Protein AF-A0A5B0C0U7-F1 (afdb_monomer_lite)

Structure (mmCIF, N/CA/C/O backbone):
data_AF-A0A5B0C0U7-F1
#
_entry.id   AF-A0A5B0C0U7-F1
#
loop_
_atom_site.group_PDB
_atom_site.id
_atom_site.type_symbol
_atom_site.label_atom_id
_atom_site.label_alt_id
_atom_site.label_comp_id
_atom_site.label_asym_id
_atom_site.label_entity_id
_atom_site.label_seq_id
_atom_site.pdbx_PDB_ins_code
_atom_site.Cartn_x
_atom_site.Cartn_y
_atom_site.Cartn_z
_atom_site.occupancy
_atom_site.B_iso_or_equiv
_atom_site.auth_seq_id
_atom_site.auth_comp_id
_atom_site.auth_asym_id
_atom_site.auth_atom_id
_atom_site.pdbx_PDB_model_num
ATOM 1 N N . MET A 1 1 ? -47.359 -19.080 -32.779 1.00 37.62 1 MET A N 1
ATOM 2 C CA . MET A 1 1 ? -46.348 -19.929 -33.452 1.00 37.62 1 MET A CA 1
ATOM 3 C C . MET A 1 1 ? -45.779 -19.065 -34.569 1.00 37.62 1 MET A C 1
ATOM 5 O O . MET A 1 1 ? -46.579 -18.572 -35.339 1.00 37.62 1 MET A O 1
ATOM 9 N N . THR A 1 2 ? -44.513 -18.679 -34.642 1.00 30.62 2 THR A N 1
ATOM 10 C CA . THR A 1 2 ? -43.278 -19.266 -34.115 1.00 30.62 2 THR A CA 1
ATOM 11 C C . THR A 1 2 ? -42.248 -18.147 -33.951 1.00 30.62 2 THR A C 1
ATOM 13 O O . THR A 1 2 ? -42.040 -17.331 -34.841 1.00 30.62 2 THR A O 1
ATOM 16 N N . SER A 1 3 ? -41.620 -18.132 -32.779 1.00 35.31 3 SER A N 1
ATOM 17 C CA . SER A 1 3 ? -40.368 -17.436 -32.496 1.00 35.31 3 SER A CA 1
ATOM 18 C C . SER A 1 3 ? -39.235 -18.119 -33.258 1.00 35.31 3 SER A C 1
ATOM 20 O O . SER A 1 3 ? -39.174 -19.351 -33.281 1.00 35.31 3 SER A O 1
ATOM 22 N N . THR A 1 4 ? -38.307 -17.358 -33.834 1.00 31.59 4 THR A N 1
ATOM 23 C CA . THR A 1 4 ? -36.964 -17.878 -34.118 1.00 31.59 4 THR A CA 1
ATOM 24 C C . THR A 1 4 ? -35.933 -16.775 -33.897 1.00 31.59 4 THR A C 1
ATOM 26 O O . THR A 1 4 ? -35.887 -15.781 -34.614 1.00 31.59 4 THR A O 1
ATOM 29 N N . ARG A 1 5 ? -35.131 -16.960 -32.842 1.00 39.84 5 ARG A N 1
ATOM 30 C CA . ARG A 1 5 ? -33.885 -16.236 -32.568 1.00 39.84 5 ARG A CA 1
ATOM 31 C C . ARG A 1 5 ? -32.833 -16.626 -33.604 1.00 39.84 5 ARG A C 1
ATOM 33 O O . ARG A 1 5 ? -32.655 -17.816 -33.837 1.00 39.84 5 ARG A O 1
ATOM 40 N N . VAL A 1 6 ? -32.033 -15.662 -34.048 1.00 34.88 6 VAL A N 1
ATOM 41 C CA . VAL A 1 6 ? -30.610 -15.867 -34.357 1.00 34.88 6 VAL A CA 1
ATOM 42 C C . VAL A 1 6 ? -29.872 -14.648 -33.814 1.00 34.88 6 VAL A C 1
ATOM 44 O O . VAL A 1 6 ? -30.213 -13.517 -34.147 1.00 34.88 6 VAL A O 1
ATOM 47 N N . GLY A 1 7 ? -28.927 -14.876 -32.904 1.00 34.19 7 GLY A N 1
ATOM 48 C CA . GLY A 1 7 ? -28.091 -13.839 -32.311 1.00 34.19 7 GLY A CA 1
ATOM 49 C C . GLY A 1 7 ? -26.634 -14.068 -32.662 1.00 34.19 7 GLY A C 1
ATOM 50 O O . GLY A 1 7 ? -26.205 -15.210 -32.622 1.00 34.19 7 GLY A O 1
ATOM 51 N N . ILE A 1 8 ? -25.913 -12.998 -32.996 1.00 30.56 8 ILE A N 1
ATOM 52 C CA . ILE A 1 8 ? -24.448 -12.850 -33.114 1.00 30.56 8 ILE A CA 1
ATOM 53 C C . ILE A 1 8 ? -24.229 -11.402 -33.594 1.00 30.56 8 ILE A C 1
ATOM 55 O O . ILE A 1 8 ? -24.945 -10.959 -34.477 1.00 30.56 8 ILE A O 1
ATOM 59 N N . GLY A 1 9 ? -23.334 -10.559 -33.093 1.00 28.08 9 GLY A N 1
ATOM 60 C CA . GLY A 1 9 ? -22.395 -10.622 -31.988 1.00 28.08 9 GLY A CA 1
ATOM 61 C C . GLY A 1 9 ? -22.011 -9.180 -31.629 1.00 28.08 9 GLY A C 1
ATOM 62 O O . GLY A 1 9 ? -22.042 -8.282 -32.470 1.00 28.08 9 GLY A O 1
ATOM 63 N N . LYS A 1 10 ? -21.685 -8.945 -30.358 1.00 35.75 10 LYS A N 1
ATOM 64 C CA . LYS A 1 10 ? -21.092 -7.686 -29.905 1.00 35.75 10 LYS A CA 1
ATOM 65 C C . LYS A 1 10 ? -19.669 -7.603 -30.458 1.00 35.75 10 LYS A C 1
ATOM 67 O O . LYS A 1 10 ? -18.779 -8.250 -29.921 1.00 35.75 10 LYS A O 1
ATOM 72 N N . VAL A 1 11 ? -19.457 -6.786 -31.482 1.00 32.38 11 VAL A N 1
ATOM 73 C CA . VAL A 1 11 ? -18.140 -6.217 -31.784 1.00 32.38 11 VAL A CA 1
ATOM 74 C C . VAL A 1 11 ? -18.266 -4.722 -31.517 1.00 32.38 11 VAL A C 1
ATOM 76 O O . VAL A 1 11 ? -18.589 -3.937 -32.400 1.00 32.38 11 VAL A O 1
ATOM 79 N N . ALA A 1 12 ? -18.131 -4.336 -30.246 1.00 31.69 12 ALA A N 1
ATOM 80 C CA . ALA A 1 12 ? -17.943 -2.936 -29.888 1.00 31.69 12 ALA A CA 1
ATOM 81 C C . ALA A 1 12 ? -16.496 -2.591 -30.241 1.00 31.69 12 ALA A C 1
ATOM 83 O O . ALA A 1 12 ? -15.567 -2.796 -29.463 1.00 31.69 12 ALA A O 1
ATOM 84 N N . GLU A 1 13 ? -16.325 -2.187 -31.490 1.00 33.06 13 GLU A N 1
ATOM 85 C CA . GLU A 1 13 ? -15.063 -1.815 -32.094 1.00 33.06 13 GLU A CA 1
ATOM 86 C C . GLU A 1 13 ? -14.508 -0.586 -31.370 1.00 33.06 13 GLU A C 1
ATOM 88 O O . GLU A 1 13 ? -15.143 0.470 -31.293 1.00 33.06 13 GLU A O 1
ATOM 93 N N . SER A 1 14 ? -13.328 -0.762 -30.785 1.00 40.62 14 SER A N 1
ATOM 94 C CA . SER A 1 14 ? -12.552 0.259 -30.098 1.00 40.62 14 SER A CA 1
ATOM 95 C C . SER A 1 14 ? -12.183 1.380 -31.069 1.00 40.62 14 SER A C 1
ATOM 97 O O . SER A 1 14 ? -11.163 1.345 -31.760 1.00 40.62 14 SER A O 1
ATOM 99 N N . HIS A 1 15 ? -13.017 2.414 -31.120 1.00 40.81 15 HIS A N 1
ATOM 100 C CA . HIS A 1 15 ? -12.682 3.639 -31.830 1.00 40.81 15 HIS A CA 1
ATOM 101 C C . HIS A 1 15 ? -11.609 4.373 -31.020 1.00 40.81 15 HIS A C 1
ATOM 103 O O . HIS A 1 15 ? -11.884 5.072 -30.047 1.00 40.81 15 HIS A O 1
ATOM 109 N N . ARG A 1 16 ? -10.348 4.139 -31.402 1.00 42.78 16 ARG A N 1
ATOM 110 C CA . ARG A 1 16 ? -9.173 4.892 -30.953 1.00 42.78 16 ARG A CA 1
ATOM 111 C C . ARG A 1 16 ? -9.425 6.384 -31.175 1.00 42.78 16 ARG A C 1
ATOM 113 O O . ARG A 1 16 ? -9.756 6.789 -32.284 1.00 42.78 16 ARG A O 1
ATOM 120 N N . CYS A 1 17 ? -9.231 7.187 -30.130 1.00 44.53 17 CYS A N 1
ATOM 121 C CA . CYS A 1 17 ? -9.238 8.648 -30.199 1.00 44.53 17 CYS A CA 1
ATOM 122 C C . CYS A 1 17 ? -8.069 9.073 -31.125 1.00 44.53 17 CYS A C 1
ATOM 124 O O . CYS A 1 17 ? -6.909 9.079 -30.715 1.00 44.53 17 CYS A O 1
ATOM 126 N N . THR A 1 18 ? -8.341 9.304 -32.415 1.00 46.31 18 THR A N 1
ATOM 127 C CA . THR A 1 18 ? -7.354 9.763 -33.409 1.00 46.31 18 THR A CA 1
ATOM 128 C C . THR A 1 18 ? -7.297 11.291 -33.460 1.00 46.31 18 THR A C 1
ATOM 130 O O . THR A 1 18 ? -8.255 11.979 -33.107 1.00 46.31 18 THR A O 1
ATOM 133 N N . SER A 1 19 ? -6.178 11.839 -33.946 1.00 46.78 19 SER A N 1
ATOM 134 C CA . SER A 1 19 ? -5.860 13.281 -34.011 1.00 46.78 19 SER A CA 1
ATOM 135 C C . SER A 1 19 ? -6.842 14.154 -34.812 1.00 46.78 19 SER A C 1
ATOM 137 O O . SER A 1 19 ? -6.722 15.376 -34.802 1.00 46.78 19 SER A O 1
ATOM 139 N N . SER A 1 20 ? -7.836 13.562 -35.475 1.00 45.72 20 SER A N 1
ATOM 140 C CA . SER A 1 20 ? -8.908 14.265 -36.186 1.00 45.72 20 SER A CA 1
ATOM 141 C C . SER A 1 20 ? -10.012 14.828 -35.273 1.00 45.72 20 SER A C 1
ATOM 143 O O . SER A 1 20 ? -10.869 15.565 -35.752 1.00 45.72 20 SER A O 1
ATOM 145 N N . CYS A 1 21 ? -9.998 14.542 -33.964 1.00 48.62 21 CYS A N 1
ATOM 146 C CA . CYS A 1 21 ? -11.051 14.950 -33.017 1.00 48.62 21 CYS A CA 1
ATOM 147 C C . CYS A 1 21 ? -10.946 16.396 -32.481 1.00 48.62 21 CYS A C 1
ATOM 149 O O . CYS A 1 21 ? -11.536 16.724 -31.454 1.00 48.62 21 CYS A O 1
ATOM 151 N N . LEU A 1 22 ? -10.194 17.282 -33.142 1.00 45.28 22 LEU A N 1
ATOM 152 C CA . LEU A 1 22 ? -9.928 18.642 -32.645 1.00 45.28 22 LEU A CA 1
ATOM 153 C C . LEU A 1 22 ? -11.054 19.660 -32.913 1.00 45.28 22 LEU A C 1
ATOM 155 O O . LEU A 1 22 ? -10.937 20.806 -32.492 1.00 45.28 22 LEU A O 1
ATOM 159 N N . TYR A 1 23 ? -12.147 19.266 -33.576 1.00 51.25 23 TYR A N 1
ATOM 160 C CA . TYR A 1 23 ? -13.195 20.198 -34.027 1.00 51.25 23 TYR A CA 1
ATOM 161 C C . TYR A 1 23 ? -14.636 19.786 -33.676 1.00 51.25 23 TYR A C 1
ATOM 163 O O . TYR A 1 23 ? -15.578 20.212 -34.341 1.00 51.25 23 TYR A O 1
ATOM 171 N N . TRP A 1 24 ? -14.847 18.993 -32.617 1.00 45.03 24 TRP A N 1
ATOM 172 C CA . TRP A 1 24 ? -16.202 18.701 -32.125 1.00 45.03 24 TRP A CA 1
ATOM 173 C C . TRP A 1 24 ? -16.302 18.833 -30.591 1.00 45.03 24 TRP A C 1
ATOM 175 O O . TRP A 1 24 ? -15.634 18.075 -29.882 1.00 45.03 24 TRP A O 1
ATOM 185 N N . PRO A 1 25 ? -17.143 19.738 -30.037 1.00 50.31 25 PRO A N 1
ATOM 186 C CA . PRO A 1 25 ? -17.232 19.983 -28.588 1.00 50.31 25 PRO A CA 1
ATOM 187 C C . PRO A 1 25 ? -17.590 18.736 -27.763 1.00 50.31 25 PRO A C 1
ATOM 189 O O . PRO A 1 25 ? -17.122 18.586 -26.638 1.00 50.31 25 PRO A O 1
ATOM 192 N N . LEU A 1 26 ? -18.358 17.806 -28.343 1.00 46.28 26 LEU A N 1
ATOM 193 C CA . LEU A 1 26 ? -18.767 16.552 -27.693 1.00 46.28 26 LEU A CA 1
ATOM 194 C C . LEU A 1 26 ? -17.675 15.457 -27.691 1.00 46.28 26 LEU A C 1
ATOM 196 O O . LEU A 1 26 ? -17.849 14.454 -27.008 1.00 46.28 26 LEU A O 1
ATOM 200 N N . CYS A 1 27 ? -16.547 15.630 -28.402 1.00 45.34 27 CYS A N 1
ATOM 201 C CA . CYS A 1 27 ? -15.410 14.691 -28.343 1.00 45.34 27 CYS A CA 1
ATOM 202 C C . CYS A 1 27 ? -14.497 14.949 -27.129 1.00 45.34 27 CYS A C 1
ATOM 204 O O . CYS A 1 27 ? -13.859 14.040 -26.601 1.00 45.34 27 CYS A O 1
ATOM 206 N N . ASN A 1 28 ? -14.454 16.192 -26.637 1.00 42.72 28 ASN A N 1
ATOM 207 C CA . ASN A 1 28 ? -13.576 16.566 -25.528 1.00 42.72 28 ASN A CA 1
ATOM 208 C C . ASN A 1 28 ? -14.063 16.003 -24.178 1.00 42.72 28 ASN A C 1
ATOM 210 O O . ASN A 1 28 ? -13.264 15.781 -23.274 1.00 42.72 28 ASN A O 1
ATOM 214 N N . GLN A 1 29 ? -15.368 15.741 -24.047 1.00 48.00 29 GLN A N 1
ATOM 215 C CA . GLN A 1 29 ? -15.963 15.178 -22.832 1.00 48.00 29 GLN A CA 1
ATOM 216 C C . GLN A 1 29 ? -15.763 13.657 -22.769 1.00 48.00 29 GLN A C 1
ATOM 218 O O . GLN A 1 29 ? -15.267 13.146 -21.770 1.00 48.00 29 GLN A O 1
ATOM 223 N N . THR A 1 30 ? -15.986 12.958 -23.884 1.00 41.50 30 THR A N 1
ATOM 224 C CA . THR A 1 30 ? -15.794 11.504 -23.990 1.00 41.50 30 THR A CA 1
ATOM 225 C C . THR A 1 30 ? -14.318 11.087 -24.038 1.00 41.50 30 THR A C 1
ATOM 227 O O . THR A 1 30 ? -13.961 10.092 -23.415 1.00 41.50 30 THR A O 1
ATOM 230 N N . CYS A 1 31 ? -13.408 11.849 -24.672 1.00 38.22 31 CYS A N 1
ATOM 231 C CA . CYS A 1 31 ? -11.966 11.548 -24.583 1.00 38.22 31 CYS A CA 1
ATOM 232 C C . CYS A 1 31 ? -11.336 11.978 -23.235 1.00 38.22 31 CYS A C 1
ATOM 234 O O . CYS A 1 31 ? -10.352 11.361 -22.823 1.00 38.22 31 CYS A O 1
ATOM 236 N N . ARG A 1 32 ? -11.900 12.952 -22.492 1.00 41.09 32 ARG A N 1
ATOM 237 C CA . ARG A 1 32 ? -11.514 13.198 -21.080 1.00 41.09 32 ARG A CA 1
ATOM 238 C C . ARG A 1 32 ? -11.884 12.024 -20.179 1.00 41.09 32 ARG A C 1
ATOM 240 O O . ARG A 1 32 ? -11.110 11.675 -19.292 1.00 41.09 32 ARG A O 1
ATOM 247 N N . GLU A 1 33 ? -13.038 11.414 -20.425 1.00 42.81 33 GLU A N 1
ATOM 248 C CA . GLU A 1 33 ? -13.514 10.232 -19.700 1.00 42.81 33 GLU A CA 1
ATOM 249 C C . GLU A 1 33 ? -12.696 8.967 -20.025 1.00 42.81 33 GLU A C 1
ATOM 251 O O . GLU A 1 33 ? -12.594 8.082 -19.182 1.00 42.81 33 GLU A O 1
ATOM 256 N N . LEU A 1 34 ? -12.038 8.901 -21.192 1.00 50.47 34 LEU A N 1
ATOM 257 C CA . LEU A 1 34 ? -11.231 7.746 -21.618 1.00 50.47 34 LEU A CA 1
ATOM 258 C C . LEU A 1 34 ? -9.764 7.753 -21.142 1.00 50.47 34 LEU A C 1
ATOM 260 O O . LEU A 1 34 ? -9.102 6.729 -21.278 1.00 50.47 34 LEU A O 1
ATOM 264 N N . ASN A 1 35 ? -9.243 8.852 -20.579 1.00 52.38 35 ASN A N 1
ATOM 265 C CA . ASN A 1 35 ? -7.822 8.962 -20.188 1.00 52.38 35 ASN A CA 1
ATOM 266 C C . ASN A 1 35 ? -7.564 9.412 -18.738 1.00 52.38 35 ASN A C 1
ATOM 268 O O . ASN A 1 35 ? -6.407 9.475 -18.321 1.00 52.38 35 ASN A O 1
ATOM 272 N N . ALA A 1 36 ? -8.594 9.703 -17.941 1.00 55.91 36 ALA A N 1
ATOM 273 C CA . ALA A 1 36 ? -8.415 9.889 -16.504 1.00 55.91 36 ALA A CA 1
ATOM 274 C C . ALA A 1 36 ? -8.569 8.534 -15.802 1.00 55.91 36 ALA A C 1
ATOM 276 O O . ALA A 1 36 ? -9.677 8.114 -15.477 1.00 55.91 36 ALA A O 1
ATOM 277 N N . MET A 1 37 ? -7.451 7.835 -15.593 1.00 74.88 37 MET A N 1
ATOM 278 C CA . MET A 1 37 ? -7.421 6.609 -14.794 1.00 74.88 37 MET A CA 1
ATOM 279 C C . MET A 1 37 ? -7.998 6.899 -13.406 1.00 74.88 37 MET A C 1
ATOM 281 O O . MET A 1 37 ? -7.445 7.697 -12.651 1.00 74.88 37 MET A O 1
ATOM 285 N N . GLN A 1 38 ? -9.139 6.292 -13.087 1.00 79.56 38 GLN A N 1
ATOM 286 C CA . GLN A 1 38 ? -9.767 6.446 -11.779 1.00 79.56 38 GLN A CA 1
ATOM 287 C C . GLN A 1 38 ? -9.091 5.525 -10.768 1.00 79.56 38 GLN A C 1
ATOM 289 O O . GLN A 1 38 ? -8.700 4.404 -11.098 1.00 79.56 38 GLN A O 1
ATOM 294 N N . ARG A 1 39 ? -8.966 6.001 -9.527 1.00 83.38 39 ARG A N 1
ATOM 295 C CA . ARG A 1 39 ? -8.394 5.208 -8.441 1.00 83.38 39 ARG A CA 1
ATOM 296 C C . ARG A 1 39 ? -9.366 4.107 -8.011 1.00 83.38 39 ARG A C 1
ATOM 298 O O . ARG A 1 39 ? -10.395 4.394 -7.404 1.00 83.38 39 ARG A O 1
ATOM 305 N N . ASP A 1 40 ? -8.978 2.868 -8.256 1.00 89.81 40 ASP A N 1
ATOM 306 C CA . ASP A 1 40 ? -9.608 1.636 -7.807 1.00 89.81 40 ASP A CA 1
ATOM 307 C C . ASP A 1 40 ? -8.927 1.119 -6.528 1.00 89.81 40 ASP A C 1
ATOM 309 O O . ASP A 1 40 ? -7.724 0.850 -6.470 1.00 89.81 40 ASP A O 1
ATOM 313 N N . MET A 1 41 ? -9.725 0.992 -5.473 1.00 85.94 41 MET A N 1
ATOM 314 C CA . MET A 1 41 ? -9.269 0.547 -4.162 1.00 85.94 41 MET A CA 1
ATOM 315 C C . MET A 1 41 ? -9.124 -0.968 -4.046 1.00 85.94 41 MET A C 1
ATOM 317 O O . MET A 1 41 ? -8.290 -1.428 -3.266 1.00 85.94 41 MET A O 1
ATOM 321 N N . ASP A 1 42 ? -9.914 -1.735 -4.796 1.00 91.25 42 ASP A N 1
ATOM 322 C CA . ASP A 1 42 ? -9.787 -3.189 -4.825 1.00 91.25 42 ASP A CA 1
ATOM 323 C C . ASP A 1 42 ? -8.464 -3.576 -5.500 1.00 91.25 42 ASP A C 1
ATOM 325 O O . ASP A 1 42 ? -7.749 -4.446 -4.999 1.00 91.25 42 ASP A O 1
ATOM 329 N N . LEU A 1 43 ? -8.059 -2.828 -6.533 1.00 93.62 43 LEU A N 1
ATOM 330 C CA . LEU A 1 43 ? -6.738 -2.975 -7.138 1.00 93.62 43 LEU A CA 1
ATOM 331 C C . LEU A 1 43 ? -5.608 -2.595 -6.170 1.00 93.62 43 LEU A C 1
ATOM 333 O O . LEU A 1 43 ? -4.631 -3.329 -6.056 1.00 93.62 43 LEU A O 1
ATOM 337 N N . ILE A 1 44 ? -5.728 -1.486 -5.433 1.00 92.50 44 ILE A N 1
ATOM 338 C CA . ILE A 1 44 ? -4.705 -1.091 -4.446 1.00 92.50 44 ILE A CA 1
ATOM 339 C C . ILE A 1 44 ? -4.523 -2.165 -3.370 1.00 92.50 44 ILE A C 1
ATOM 341 O O . ILE A 1 44 ? -3.388 -2.522 -3.046 1.00 92.50 44 ILE A O 1
ATOM 345 N N . ARG A 1 45 ? -5.630 -2.711 -2.851 1.00 94.00 45 ARG A N 1
ATOM 346 C CA . ARG A 1 45 ? -5.608 -3.836 -1.910 1.00 94.00 45 ARG A CA 1
ATOM 347 C C . ARG A 1 45 ? -4.896 -5.042 -2.519 1.00 94.00 45 ARG A C 1
ATOM 349 O O . ARG A 1 45 ? -3.994 -5.589 -1.890 1.00 94.00 45 ARG A O 1
ATOM 356 N N . ALA A 1 46 ? -5.275 -5.434 -3.735 1.00 95.06 46 ALA A N 1
ATOM 357 C CA . ALA A 1 46 ? -4.689 -6.584 -4.413 1.00 95.06 46 ALA A CA 1
ATOM 358 C C . ALA A 1 46 ? -3.177 -6.417 -4.634 1.00 95.06 46 ALA A C 1
ATOM 360 O O . ALA A 1 46 ? -2.418 -7.345 -4.364 1.00 95.06 46 ALA A O 1
ATOM 361 N N . ILE A 1 47 ? -2.727 -5.229 -5.056 1.00 94.75 47 ILE A N 1
ATOM 362 C CA . ILE A 1 47 ? -1.303 -4.928 -5.255 1.00 94.75 47 ILE A CA 1
ATOM 363 C C . ILE A 1 47 ? -0.539 -5.047 -3.935 1.00 94.75 47 ILE A C 1
ATOM 365 O O . ILE A 1 47 ? 0.472 -5.741 -3.895 1.00 94.75 47 ILE A O 1
ATOM 369 N N . ILE A 1 48 ? -1.011 -4.412 -2.856 1.00 94.75 48 ILE A N 1
ATOM 370 C CA . ILE A 1 48 ? -0.325 -4.441 -1.555 1.00 94.75 48 I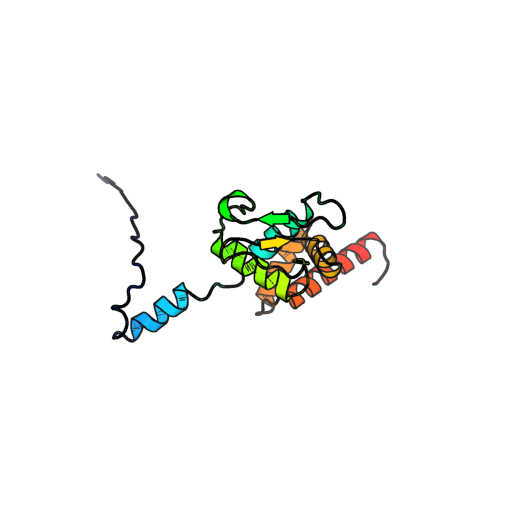LE A CA 1
ATOM 371 C C . ILE A 1 48 ? -0.194 -5.869 -1.023 1.00 94.75 48 ILE A C 1
ATOM 373 O O . ILE A 1 48 ? 0.907 -6.282 -0.667 1.00 94.75 48 ILE A O 1
ATOM 377 N N . LEU A 1 49 ? -1.289 -6.635 -1.011 1.00 94.88 49 LEU A N 1
ATOM 378 C CA . LEU A 1 49 ? -1.273 -8.012 -0.510 1.00 94.88 49 LEU A CA 1
ATOM 379 C C . LEU A 1 49 ? -0.385 -8.916 -1.375 1.00 94.88 49 LEU A C 1
ATOM 381 O O . LEU A 1 49 ? 0.315 -9.786 -0.857 1.00 94.88 49 LEU A O 1
ATOM 385 N N . LYS A 1 50 ? -0.357 -8.685 -2.692 1.00 94.88 50 LYS A N 1
ATOM 386 C CA . LYS A 1 50 ? 0.528 -9.419 -3.597 1.00 94.88 50 LYS A CA 1
ATOM 387 C C . LYS A 1 50 ? 2.001 -9.070 -3.371 1.00 94.88 50 LYS A C 1
ATOM 389 O O . LYS A 1 50 ? 2.820 -9.982 -3.313 1.00 94.88 50 LYS A O 1
ATOM 394 N N . LEU A 1 51 ? 2.343 -7.792 -3.209 1.00 93.50 51 LEU A N 1
ATOM 395 C CA . LEU A 1 51 ? 3.713 -7.367 -2.894 1.00 93.50 51 LEU A CA 1
ATOM 396 C C . LEU A 1 51 ? 4.179 -7.908 -1.539 1.00 93.50 51 LEU A C 1
ATOM 398 O O . LEU A 1 51 ? 5.343 -8.262 -1.396 1.00 93.50 51 LEU A O 1
ATOM 402 N N . GLU A 1 52 ? 3.283 -7.995 -0.557 1.00 93.56 52 GLU A N 1
ATOM 403 C CA . GLU A 1 52 ? 3.591 -8.573 0.753 1.00 93.56 52 GLU A CA 1
ATOM 404 C C . GLU A 1 52 ? 3.870 -10.079 0.677 1.00 93.56 52 GLU A C 1
ATOM 406 O O . GLU A 1 52 ? 4.730 -10.580 1.395 1.00 93.56 52 GLU A O 1
ATOM 411 N N . SER A 1 53 ? 3.197 -10.801 -0.226 1.00 92.19 53 SER A N 1
ATOM 412 C CA . SER A 1 53 ? 3.424 -12.239 -0.422 1.00 92.19 53 SER A CA 1
ATOM 413 C C . SER A 1 53 ? 4.795 -12.584 -1.021 1.00 92.19 53 SER A C 1
ATOM 415 O O . SER A 1 53 ? 5.170 -13.755 -1.080 1.00 92.19 53 SER A O 1
ATOM 417 N N . TRP A 1 54 ? 5.547 -11.589 -1.497 1.00 89.50 54 TRP A N 1
ATOM 418 C CA . TRP A 1 54 ? 6.867 -11.800 -2.071 1.00 89.50 54 TRP A CA 1
ATOM 419 C C . TRP A 1 54 ? 7.938 -11.972 -0.997 1.00 89.50 54 TRP A C 1
ATOM 421 O O . TRP A 1 54 ? 8.277 -11.047 -0.261 1.00 89.50 54 TRP A O 1
ATOM 431 N N . GLU A 1 55 ? 8.558 -13.148 -0.983 1.00 83.31 55 GLU A N 1
ATOM 432 C CA . GLU A 1 55 ? 9.686 -13.455 -0.107 1.00 83.31 55 GLU A CA 1
ATOM 433 C C . GLU A 1 55 ? 10.988 -12.849 -0.655 1.00 83.31 55 GLU A C 1
ATOM 435 O O . GLU A 1 55 ? 11.806 -13.508 -1.303 1.00 83.31 55 GLU A O 1
ATOM 440 N N . LEU A 1 56 ? 11.186 -11.553 -0.409 1.00 85.19 56 LEU A N 1
ATOM 441 C CA . LEU A 1 56 ? 12.435 -10.863 -0.727 1.00 85.19 56 LEU A CA 1
ATOM 442 C C . LEU A 1 56 ? 13.400 -10.911 0.459 1.00 85.19 56 LEU A C 1
ATOM 444 O O . LEU A 1 56 ? 13.037 -10.645 1.605 1.00 85.19 56 LEU A O 1
ATOM 448 N N . LYS A 1 57 ? 14.675 -11.201 0.181 1.00 87.38 57 LYS A N 1
ATOM 449 C CA . LYS A 1 57 ? 15.735 -11.065 1.189 1.00 87.38 57 LYS A CA 1
ATOM 450 C C . LYS A 1 57 ? 15.863 -9.593 1.607 1.00 87.38 57 LYS A C 1
ATOM 452 O O . LYS A 1 57 ? 15.769 -8.723 0.738 1.00 87.38 57 LYS A O 1
ATOM 457 N N . PRO A 1 58 ? 16.153 -9.291 2.884 1.00 81.81 58 PRO A N 1
ATOM 458 C CA . PRO A 1 58 ? 16.386 -7.918 3.322 1.00 81.81 58 PRO A CA 1
ATOM 459 C C . PRO A 1 58 ? 17.425 -7.205 2.445 1.00 81.81 58 PRO A C 1
ATOM 461 O O . PRO A 1 58 ? 18.524 -7.714 2.229 1.00 81.81 58 PRO A O 1
ATOM 464 N N . GLY A 1 59 ? 17.059 -6.035 1.918 1.00 81.25 59 GLY A N 1
ATOM 465 C CA . GLY A 1 59 ? 17.912 -5.234 1.034 1.00 81.25 59 GLY A CA 1
ATOM 466 C C . GLY A 1 59 ? 17.924 -5.660 -0.440 1.00 81.25 59 GLY A C 1
ATOM 467 O O . GLY A 1 59 ? 18.547 -4.969 -1.247 1.00 81.25 59 GLY A O 1
ATOM 468 N N . ALA A 1 60 ? 17.235 -6.741 -0.820 1.00 88.88 60 ALA A N 1
ATOM 469 C CA . ALA A 1 60 ? 17.034 -7.082 -2.224 1.00 88.88 60 ALA A CA 1
ATOM 470 C C . ALA A 1 60 ? 16.153 -6.030 -2.917 1.00 88.88 60 ALA A C 1
ATOM 472 O O . ALA A 1 60 ? 15.229 -5.479 -2.322 1.00 88.88 60 ALA A O 1
ATOM 473 N N . ILE A 1 61 ? 16.443 -5.762 -4.189 1.00 88.88 61 ILE A N 1
ATOM 474 C CA . ILE A 1 61 ? 15.630 -4.890 -5.038 1.00 88.88 61 ILE A CA 1
ATOM 475 C C . ILE A 1 61 ? 15.091 -5.753 -6.168 1.00 88.88 61 ILE A C 1
ATOM 477 O O . ILE A 1 61 ? 15.859 -6.250 -6.993 1.00 88.88 61 ILE A O 1
ATOM 481 N N . MET A 1 62 ? 13.773 -5.922 -6.200 1.00 87.69 62 MET A N 1
ATOM 482 C CA . MET A 1 62 ? 13.078 -6.514 -7.330 1.00 87.69 62 MET A CA 1
ATOM 483 C C . MET A 1 62 ? 12.908 -5.455 -8.416 1.00 87.69 62 MET A C 1
ATOM 485 O O . MET A 1 62 ? 12.520 -4.320 -8.130 1.00 87.69 62 MET A O 1
ATOM 489 N N . VAL A 1 63 ? 13.193 -5.828 -9.660 1.00 88.06 63 VAL A N 1
ATOM 490 C CA . VAL A 1 63 ? 12.978 -4.985 -10.837 1.00 88.06 63 VAL A CA 1
ATOM 491 C C . VAL A 1 63 ? 12.128 -5.778 -11.813 1.00 88.06 63 VAL A C 1
ATOM 493 O O . VAL A 1 63 ? 12.602 -6.765 -12.368 1.00 88.06 63 VAL A O 1
ATOM 496 N N . SER A 1 64 ? 10.897 -5.331 -12.031 1.00 86.69 64 SER A N 1
ATOM 497 C CA . SER A 1 64 ? 10.080 -5.804 -13.144 1.00 86.69 64 SER A CA 1
ATOM 498 C C . SER A 1 64 ? 10.235 -4.833 -14.305 1.00 86.69 64 SER A C 1
ATOM 500 O O . SER A 1 64 ? 10.082 -3.621 -14.131 1.00 86.69 64 SER A O 1
ATOM 502 N N . ASN A 1 65 ? 10.556 -5.360 -15.486 1.00 83.94 65 ASN A N 1
ATOM 503 C CA . ASN A 1 65 ? 10.553 -4.585 -16.732 1.00 83.94 65 ASN A CA 1
ATOM 504 C C . ASN A 1 65 ? 9.280 -4.831 -17.551 1.00 83.94 65 ASN A C 1
ATOM 506 O O . ASN A 1 65 ? 9.035 -4.105 -18.515 1.00 83.94 65 ASN A O 1
ATOM 510 N N . ASP A 1 66 ? 8.490 -5.833 -17.162 1.00 85.25 66 ASP A N 1
ATOM 511 C CA . ASP A 1 66 ? 7.264 -6.224 -17.832 1.00 85.25 66 ASP A CA 1
ATOM 512 C C . ASP A 1 66 ? 6.194 -6.641 -16.815 1.00 85.25 66 ASP A C 1
ATOM 514 O O . ASP A 1 66 ? 6.062 -7.807 -16.437 1.00 85.25 66 ASP A O 1
ATOM 518 N N . ILE A 1 67 ? 5.404 -5.660 -16.373 1.00 85.31 67 ILE A N 1
ATOM 519 C CA . ILE A 1 67 ? 4.302 -5.877 -15.426 1.00 85.31 67 ILE A CA 1
ATOM 520 C C . ILE A 1 67 ? 3.306 -6.924 -15.941 1.00 85.31 67 ILE A C 1
ATOM 522 O O . ILE A 1 67 ? 2.737 -7.660 -15.133 1.00 85.31 67 ILE A O 1
ATOM 526 N N . GLU A 1 68 ? 3.096 -7.012 -17.260 1.00 84.00 68 GLU A N 1
ATOM 527 C CA . GLU A 1 68 ? 2.137 -7.955 -17.844 1.00 84.00 68 GLU A CA 1
ATOM 528 C C . GLU A 1 68 ? 2.524 -9.404 -17.586 1.00 84.00 68 GLU A C 1
ATOM 530 O O . GLU A 1 68 ? 1.633 -10.239 -17.528 1.00 84.00 68 GLU A O 1
ATOM 535 N N . ASN A 1 69 ? 3.807 -9.710 -17.403 1.00 84.94 69 ASN A N 1
ATOM 536 C CA . ASN A 1 69 ? 4.283 -11.071 -17.168 1.00 84.94 69 ASN A CA 1
ATOM 537 C C . ASN A 1 69 ? 4.743 -11.285 -15.721 1.00 84.94 69 ASN A C 1
ATOM 539 O O . ASN A 1 69 ? 4.440 -12.316 -15.124 1.00 84.94 69 ASN A O 1
ATOM 543 N N . ASP A 1 70 ? 5.406 -10.297 -15.120 1.00 85.69 70 ASP A N 1
ATOM 544 C CA . ASP A 1 70 ? 6.001 -10.435 -13.787 1.00 85.69 70 ASP A CA 1
ATOM 545 C C . ASP A 1 70 ? 4.989 -10.171 -12.654 1.00 85.69 70 ASP A C 1
ATOM 547 O O . ASP A 1 70 ? 5.146 -10.662 -11.532 1.00 85.69 70 ASP A O 1
ATOM 551 N N . PHE A 1 71 ? 3.950 -9.361 -12.910 1.00 88.62 71 PHE A N 1
ATOM 552 C CA . PHE A 1 71 ? 3.044 -8.870 -11.869 1.00 88.62 71 PHE A CA 1
ATOM 553 C C . PHE A 1 71 ? 1.580 -8.759 -12.324 1.00 88.62 71 PHE A C 1
ATOM 555 O O . PHE A 1 71 ? 0.945 -7.715 -12.217 1.00 88.62 71 PHE A O 1
ATOM 562 N N . GLN A 1 72 ? 0.996 -9.883 -12.739 1.00 88.31 72 GLN A N 1
ATOM 563 C CA . GLN A 1 72 ? -0.416 -9.950 -13.141 1.00 88.31 72 GLN A CA 1
ATOM 564 C C . GLN A 1 72 ? -1.399 -9.851 -11.965 1.00 88.31 72 GLN A C 1
ATOM 566 O O . GLN A 1 72 ? -1.250 -10.549 -10.961 1.00 88.31 72 GLN A O 1
ATOM 571 N N . VAL A 1 73 ? -2.431 -9.021 -12.095 1.00 89.12 73 VAL A N 1
ATOM 572 C CA . VAL A 1 73 ? -3.582 -9.001 -11.181 1.00 89.12 73 VAL A CA 1
ATOM 573 C C . VAL A 1 73 ? -4.832 -9.254 -12.015 1.00 89.12 73 VAL A C 1
ATOM 575 O O . VAL A 1 73 ? -5.075 -8.540 -12.988 1.00 89.12 73 VAL A O 1
ATOM 578 N N . ASP A 1 74 ? -5.606 -10.276 -11.651 1.00 88.75 74 ASP A N 1
ATOM 579 C CA . ASP A 1 74 ? -6.767 -10.708 -12.428 1.00 88.75 74 ASP A CA 1
ATOM 580 C C . ASP A 1 74 ? -7.770 -9.568 -12.632 1.00 88.75 74 ASP A C 1
ATOM 582 O O . ASP A 1 74 ? -8.154 -8.875 -11.692 1.00 88.75 74 ASP A O 1
ATOM 586 N N . GLY A 1 75 ? -8.204 -9.380 -13.880 1.00 87.62 75 GLY A N 1
ATOM 587 C CA . GLY A 1 75 ? -9.166 -8.338 -14.248 1.00 87.62 75 GLY A CA 1
ATOM 588 C C . GLY A 1 75 ? -8.567 -6.946 -14.473 1.00 87.62 75 GLY A C 1
ATOM 589 O O . GLY A 1 75 ? -9.317 -6.034 -14.820 1.00 87.62 75 GLY A O 1
ATOM 590 N N . TYR A 1 76 ? -7.246 -6.777 -14.345 1.00 89.50 76 TYR A N 1
ATOM 591 C CA . TYR A 1 76 ? -6.578 -5.485 -14.507 1.00 89.50 76 TYR A CA 1
ATOM 592 C C . TYR A 1 76 ? -5.474 -5.505 -15.566 1.00 89.50 76 TYR A C 1
ATOM 594 O O . TYR A 1 76 ? -4.718 -6.461 -15.715 1.00 89.50 76 TYR A O 1
ATOM 602 N N . THR A 1 77 ? -5.362 -4.402 -16.304 1.00 89.25 77 THR A N 1
ATOM 603 C CA . THR A 1 77 ? -4.297 -4.178 -17.293 1.00 89.25 77 THR A CA 1
ATOM 604 C C . THR A 1 77 ? -3.000 -3.719 -16.621 1.00 89.25 77 THR A C 1
ATOM 606 O O . THR A 1 77 ? -3.030 -3.088 -15.561 1.00 89.25 77 THR A O 1
ATOM 609 N N . ALA A 1 78 ? -1.847 -3.928 -17.265 1.00 87.38 78 ALA A N 1
ATOM 610 C CA . ALA A 1 78 ? -0.569 -3.424 -16.748 1.00 87.38 78 ALA A CA 1
ATOM 611 C C . ALA A 1 78 ? -0.544 -1.899 -16.564 1.00 87.38 78 ALA A C 1
ATOM 613 O O . ALA A 1 78 ? 0.067 -1.404 -15.620 1.00 87.38 78 ALA A O 1
ATOM 614 N N . HIS A 1 79 ? -1.260 -1.147 -17.405 1.00 86.06 79 HIS A N 1
ATOM 615 C CA . HIS A 1 79 ? -1.411 0.300 -17.240 1.00 86.06 79 HIS A CA 1
ATOM 616 C C . HIS A 1 79 ? -2.186 0.666 -15.966 1.00 86.06 79 HIS A C 1
ATOM 618 O O . HIS A 1 79 ? -1.778 1.580 -15.249 1.00 86.06 79 HIS A O 1
ATOM 624 N N . GLN A 1 80 ? -3.264 -0.061 -15.648 1.00 89.31 80 GLN A N 1
ATOM 625 C CA . GLN A 1 80 ? -3.981 0.108 -14.379 1.00 89.31 80 GLN A CA 1
ATOM 626 C C . GLN A 1 80 ? -3.079 -0.227 -13.198 1.00 89.31 80 GLN A C 1
ATOM 628 O O . GLN A 1 80 ? -2.991 0.562 -12.261 1.00 89.31 80 GLN A O 1
ATOM 633 N N . ILE A 1 81 ? -2.372 -1.351 -13.257 1.00 91.19 81 ILE A N 1
ATOM 634 C CA . ILE A 1 81 ? -1.477 -1.789 -12.186 1.00 91.19 81 ILE A CA 1
ATOM 635 C C . ILE A 1 81 ? -0.360 -0.765 -11.957 1.00 91.19 81 ILE A C 1
ATOM 637 O O . ILE A 1 81 ? -0.166 -0.327 -10.828 1.00 91.19 81 ILE A O 1
ATOM 641 N N . SER A 1 82 ? 0.321 -0.322 -13.018 1.00 88.94 82 SER A N 1
ATOM 642 C CA . SER A 1 82 ? 1.390 0.682 -12.943 1.00 88.94 82 SER A CA 1
ATOM 643 C C . SER A 1 82 ? 0.894 2.004 -12.350 1.00 88.94 82 SER A C 1
ATOM 645 O O . SER A 1 82 ? 1.527 2.564 -11.456 1.00 88.94 82 SER A O 1
ATOM 647 N N . TYR A 1 83 ? -0.280 2.476 -12.782 1.00 88.25 83 TYR A N 1
ATOM 648 C CA . TYR A 1 83 ? -0.885 3.691 -12.241 1.00 88.25 83 TYR A CA 1
ATOM 649 C C . TYR A 1 83 ? -1.142 3.586 -10.728 1.00 88.25 83 TYR A C 1
ATOM 651 O O . TYR A 1 83 ? -0.738 4.464 -9.969 1.00 88.25 83 TYR A O 1
ATOM 659 N N . HIS A 1 84 ? -1.752 2.491 -10.269 1.00 91.25 84 HIS A N 1
ATOM 660 C CA . HIS A 1 84 ? -2.055 2.301 -8.847 1.00 91.25 84 HIS A CA 1
ATOM 661 C C . HIS A 1 84 ? -0.805 2.028 -8.010 1.00 91.25 84 HIS A C 1
ATOM 663 O O . HIS A 1 84 ? -0.721 2.496 -6.878 1.00 91.25 84 HIS A O 1
ATOM 669 N N . PHE A 1 85 ? 0.188 1.337 -8.570 1.00 91.69 85 PHE A N 1
ATOM 670 C CA . PHE A 1 85 ? 1.493 1.165 -7.941 1.00 91.69 85 PHE A CA 1
ATOM 671 C C . PHE A 1 85 ? 2.160 2.520 -7.667 1.00 91.69 85 PHE A C 1
ATOM 673 O O . PHE A 1 85 ? 2.646 2.746 -6.560 1.00 91.69 85 PHE A O 1
ATOM 680 N N . ASN A 1 86 ? 2.116 3.453 -8.627 1.00 88.50 86 ASN A N 1
ATOM 681 C CA . ASN A 1 86 ? 2.644 4.805 -8.429 1.00 88.50 86 ASN A CA 1
ATOM 682 C C . ASN A 1 86 ? 1.901 5.553 -7.311 1.00 88.50 86 ASN A C 1
ATOM 684 O O . ASN A 1 86 ? 2.554 6.135 -6.453 1.00 88.50 86 ASN A O 1
ATOM 688 N N . LEU A 1 87 ? 0.567 5.461 -7.236 1.00 89.56 87 LEU A N 1
ATOM 689 C CA . LEU A 1 87 ? -0.203 6.059 -6.132 1.00 89.56 87 LEU A CA 1
ATOM 690 C C . LEU A 1 87 ? 0.195 5.494 -4.757 1.00 89.56 87 LEU A C 1
ATOM 692 O O . LEU A 1 87 ? 0.251 6.219 -3.765 1.00 89.56 87 LEU A O 1
ATOM 696 N N . ILE A 1 88 ? 0.471 4.190 -4.689 1.00 91.81 88 ILE A N 1
ATOM 697 C CA . ILE A 1 88 ? 0.932 3.521 -3.467 1.00 91.81 88 ILE A CA 1
ATOM 698 C C . ILE A 1 88 ? 2.335 4.016 -3.074 1.00 91.81 88 ILE A C 1
ATOM 700 O O . ILE A 1 88 ? 2.589 4.278 -1.893 1.00 91.81 88 ILE A O 1
ATOM 704 N N . ALA A 1 89 ? 3.235 4.165 -4.051 1.00 90.56 89 ALA A N 1
ATOM 705 C CA . 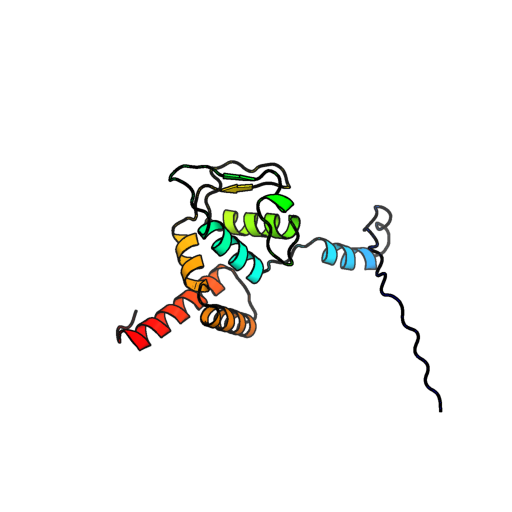ALA A 1 89 ? 4.580 4.699 -3.845 1.00 90.56 89 ALA A CA 1
ATOM 706 C C . ALA A 1 89 ? 4.552 6.166 -3.386 1.00 90.56 89 ALA A C 1
ATOM 708 O O . ALA A 1 89 ? 5.222 6.513 -2.416 1.00 90.56 89 ALA A O 1
ATOM 709 N N . GLU A 1 90 ? 3.729 7.007 -4.018 1.00 87.75 90 GLU A N 1
ATOM 710 C CA . GLU A 1 90 ? 3.528 8.416 -3.646 1.00 87.75 90 GLU A CA 1
ATOM 711 C C . GLU A 1 90 ? 3.024 8.569 -2.205 1.00 87.75 90 GLU A C 1
ATOM 713 O O . GLU A 1 90 ? 3.427 9.491 -1.497 1.00 87.75 90 GLU A O 1
ATOM 718 N N . ASN A 1 91 ? 2.194 7.633 -1.736 1.00 88.38 91 ASN A N 1
ATOM 719 C CA . ASN A 1 91 ? 1.695 7.623 -0.361 1.00 88.38 91 ASN A CA 1
ATOM 720 C C . ASN A 1 91 ? 2.713 7.071 0.664 1.00 88.38 91 ASN A C 1
ATOM 722 O O . ASN A 1 91 ? 2.437 7.016 1.866 1.00 88.38 91 ASN A O 1
ATOM 726 N N . GLY A 1 92 ? 3.886 6.623 0.205 1.00 90.75 92 GLY A N 1
ATOM 727 C CA . GLY A 1 92 ? 4.954 6.089 1.050 1.00 90.75 92 GLY A CA 1
ATOM 728 C C . GLY A 1 92 ? 4.620 4.749 1.706 1.00 90.75 92 GLY A C 1
ATOM 729 O O . GLY A 1 92 ? 5.133 4.447 2.785 1.00 90.75 92 GLY A O 1
ATOM 730 N N . TRP A 1 93 ? 3.733 3.95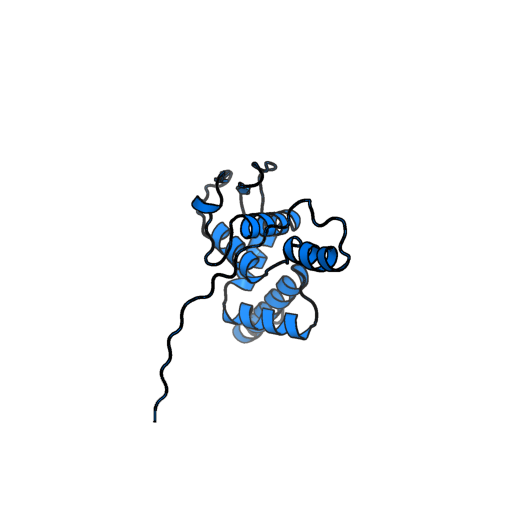0 1.107 1.00 93.44 93 TRP A N 1
ATOM 731 C CA . TRP A 1 93 ? 3.397 2.603 1.598 1.00 93.44 93 TRP A CA 1
ATOM 732 C C . TRP A 1 93 ? 4.394 1.542 1.143 1.00 93.44 93 TRP A C 1
ATOM 734 O O . TRP A 1 93 ? 4.543 0.508 1.791 1.00 93.44 93 TRP A O 1
ATOM 744 N N . ILE A 1 94 ? 5.105 1.812 0.054 1.00 93.75 94 ILE A N 1
ATOM 745 C CA . ILE A 1 94 ? 6.158 0.954 -0.475 1.00 93.75 94 ILE A CA 1
ATOM 746 C C . ILE A 1 94 ? 7.427 1.758 -0.695 1.00 93.75 94 ILE A C 1
ATOM 748 O O . ILE A 1 94 ? 7.405 2.979 -0.847 1.00 93.75 94 ILE A O 1
ATOM 752 N N . ASP A 1 95 ? 8.531 1.035 -0.742 1.00 92.06 95 ASP A N 1
ATOM 753 C CA . ASP A 1 95 ? 9.846 1.559 -1.033 1.00 92.06 95 ASP A CA 1
ATOM 754 C C . ASP A 1 95 ? 10.317 1.064 -2.400 1.00 92.06 95 ASP A C 1
ATOM 756 O O . ASP A 1 95 ? 10.495 -0.137 -2.619 1.00 92.06 95 ASP A O 1
ATOM 760 N N . THR A 1 96 ? 10.523 1.997 -3.326 1.00 89.88 96 THR A N 1
ATOM 761 C CA . THR A 1 96 ? 10.931 1.705 -4.707 1.00 89.88 96 THR A CA 1
ATOM 762 C C . THR A 1 96 ? 12.451 1.727 -4.903 1.00 89.88 96 THR A C 1
ATOM 764 O O . THR A 1 96 ? 12.933 1.587 -6.027 1.00 89.88 96 THR A O 1
ATOM 767 N N . ALA A 1 97 ? 13.236 1.904 -3.831 1.00 85.94 97 ALA A N 1
ATOM 768 C CA . ALA A 1 97 ? 14.692 2.062 -3.872 1.00 85.94 97 ALA A CA 1
ATOM 769 C C . ALA A 1 97 ? 15.186 3.204 -4.787 1.00 85.94 97 ALA A C 1
ATOM 771 O O . ALA A 1 97 ? 16.300 3.154 -5.311 1.00 85.94 97 ALA A O 1
ATOM 772 N N . GLY A 1 98 ? 14.360 4.238 -4.992 1.00 73.75 98 GLY A N 1
ATOM 773 C CA . GLY A 1 98 ? 14.727 5.463 -5.714 1.00 73.75 98 GLY A CA 1
ATOM 774 C C . GLY A 1 98 ? 14.919 5.300 -7.225 1.00 73.75 98 GLY A C 1
ATOM 775 O O . GLY A 1 98 ? 15.300 6.254 -7.901 1.00 73.75 98 GLY A O 1
ATOM 776 N N . ARG A 1 99 ? 14.656 4.112 -7.771 1.00 63.66 99 ARG A N 1
ATOM 777 C CA . ARG A 1 99 ? 14.672 3.847 -9.208 1.00 63.66 99 ARG A CA 1
ATOM 778 C C . ARG A 1 99 ? 13.221 3.797 -9.680 1.00 63.66 99 ARG A C 1
ATOM 780 O O . ARG A 1 99 ? 12.348 3.379 -8.937 1.00 63.66 99 ARG A O 1
ATOM 787 N N . ASN A 1 100 ? 12.944 4.257 -10.890 1.00 62.41 100 ASN A N 1
ATOM 788 C CA . ASN A 1 100 ? 11.675 3.963 -11.544 1.00 62.41 100 ASN A CA 1
ATOM 789 C C . ASN A 1 100 ? 12.041 3.432 -12.931 1.00 62.41 100 ASN A C 1
ATOM 791 O O . ASN A 1 100 ? 12.693 4.162 -13.687 1.00 62.41 100 ASN A O 1
ATOM 795 N N . PRO A 1 101 ? 11.777 2.153 -13.246 1.00 60.19 101 PRO A N 1
ATOM 796 C CA . PRO A 1 101 ? 11.979 1.638 -14.589 1.00 60.19 101 PRO A CA 1
ATOM 797 C C . PRO A 1 101 ? 11.123 2.418 -15.591 1.00 60.19 101 PRO A C 1
ATOM 799 O O . PRO A 1 101 ? 10.322 3.280 -15.241 1.00 60.19 101 PRO A O 1
ATOM 802 N N . THR A 1 102 ? 11.303 2.113 -16.872 1.00 60.88 102 THR A N 1
ATOM 803 C CA . THR A 1 102 ? 10.474 2.647 -17.963 1.00 60.88 102 THR A CA 1
ATOM 804 C C . THR A 1 102 ? 8.967 2.524 -17.682 1.00 60.88 102 THR A C 1
ATOM 806 O O . THR A 1 102 ? 8.557 1.781 -16.798 1.00 60.88 102 THR A O 1
ATOM 809 N N . SER A 1 103 ? 8.125 3.165 -18.496 1.00 62.03 103 SER A N 1
ATOM 810 C CA . SER A 1 103 ? 6.660 3.253 -18.325 1.00 62.03 103 SER A CA 1
ATOM 811 C C . SER A 1 103 ? 5.875 1.935 -18.157 1.00 62.03 103 SER A C 1
ATOM 813 O O . SER A 1 103 ? 4.669 1.990 -17.930 1.00 62.03 103 SER A O 1
ATOM 815 N N . ARG A 1 104 ? 6.516 0.765 -18.277 1.00 65.75 104 ARG A N 1
ATOM 816 C CA . ARG A 1 104 ? 5.914 -0.571 -18.120 1.00 65.75 104 ARG A CA 1
ATOM 817 C C . ARG A 1 104 ? 6.510 -1.423 -16.997 1.00 65.75 104 ARG A C 1
ATOM 819 O O . ARG A 1 104 ? 6.143 -2.587 -16.880 1.00 65.75 104 ARG A O 1
ATOM 826 N N . GLY A 1 105 ? 7.418 -0.873 -16.196 1.00 77.88 105 GLY A N 1
ATOM 827 C CA . GLY A 1 105 ? 8.089 -1.595 -15.118 1.00 77.88 105 GLY A CA 1
ATOM 828 C C . GLY A 1 105 ? 7.979 -0.886 -13.774 1.00 77.88 105 GLY A C 1
ATOM 829 O O . GLY A 1 105 ? 7.567 0.269 -13.698 1.00 77.88 105 GLY A O 1
ATOM 830 N N . PHE A 1 106 ? 8.378 -1.578 -12.711 1.00 86.69 106 PHE A N 1
ATOM 831 C CA . PHE A 1 106 ? 8.529 -0.994 -11.380 1.00 86.69 106 PHE A CA 1
ATOM 832 C C . PHE A 1 106 ? 9.715 -1.607 -10.637 1.00 86.69 106 PHE A C 1
ATOM 834 O O . PHE A 1 106 ? 10.158 -2.722 -10.927 1.00 86.69 106 PHE A O 1
ATOM 841 N N . THR A 1 107 ? 10.230 -0.872 -9.659 1.00 90.44 107 THR A N 1
ATOM 842 C CA . THR A 1 107 ? 11.166 -1.404 -8.670 1.00 90.44 107 THR A CA 1
ATOM 843 C C . THR A 1 107 ? 10.504 -1.466 -7.309 1.00 90.44 107 THR A C 1
ATOM 845 O O . THR A 1 107 ? 9.750 -0.576 -6.919 1.00 90.44 107 THR A O 1
ATOM 848 N N . PHE A 1 108 ? 10.798 -2.529 -6.576 1.00 91.69 108 PHE A N 1
ATOM 849 C CA . PHE A 1 108 ? 10.240 -2.765 -5.257 1.00 91.69 108 PHE A CA 1
ATOM 850 C C . PHE A 1 108 ? 11.315 -3.347 -4.343 1.00 91.69 108 PHE A C 1
ATOM 852 O O . PHE A 1 108 ? 11.979 -4.324 -4.692 1.00 91.69 108 PHE A O 1
ATOM 859 N N . ARG A 1 109 ? 11.502 -2.718 -3.183 1.00 91.56 109 ARG A N 1
ATOM 860 C CA . ARG A 1 109 ? 12.428 -3.156 -2.135 1.00 91.56 109 ARG A CA 1
ATOM 861 C C . ARG A 1 109 ? 11.683 -3.782 -0.966 1.00 91.56 109 ARG A C 1
ATOM 863 O O . ARG A 1 109 ? 12.022 -4.882 -0.546 1.00 91.56 109 ARG A O 1
ATOM 870 N N . SER A 1 110 ? 10.690 -3.077 -0.434 1.00 93.06 110 SER A N 1
ATOM 871 C CA . SER A 1 110 ? 9.899 -3.534 0.709 1.00 93.06 110 SER A CA 1
ATOM 872 C C . SER A 1 110 ? 8.616 -2.721 0.857 1.00 93.06 110 SER A C 1
ATOM 874 O O . SER A 1 110 ? 8.512 -1.603 0.343 1.00 93.06 110 SER A O 1
ATOM 876 N N . LEU A 1 111 ? 7.654 -3.245 1.619 1.00 94.31 111 LEU A N 1
ATOM 877 C CA . LEU A 1 111 ? 6.623 -2.400 2.216 1.00 94.31 111 LEU A CA 1
ATOM 878 C C . LEU A 1 111 ? 7.259 -1.541 3.316 1.00 94.31 111 LEU A C 1
ATOM 880 O O . LEU A 1 111 ? 8.231 -1.937 3.963 1.00 94.31 111 LEU A O 1
ATOM 884 N N . THR A 1 112 ? 6.722 -0.344 3.523 1.00 94.56 112 THR A N 1
ATOM 885 C CA . THR A 1 112 ? 7.046 0.454 4.710 1.00 94.56 112 THR A CA 1
ATOM 886 C C . THR A 1 112 ? 6.185 -0.011 5.885 1.00 94.56 112 THR A C 1
ATOM 888 O O . THR A 1 112 ? 5.194 -0.717 5.699 1.00 94.56 112 THR A O 1
ATOM 891 N N . SER A 1 113 ? 6.495 0.434 7.108 1.00 94.56 113 SER A N 1
ATOM 892 C CA . SER A 1 113 ? 5.626 0.171 8.269 1.00 94.56 113 SER A CA 1
ATOM 893 C C . SER A 1 113 ? 4.178 0.629 8.025 1.00 94.56 113 SER A C 1
ATOM 895 O O . SER A 1 113 ? 3.252 -0.074 8.408 1.00 94.56 113 SER A O 1
ATOM 897 N N . LYS A 1 114 ? 3.966 1.741 7.303 1.00 92.38 114 LYS A N 1
ATOM 898 C CA . LYS A 1 114 ? 2.619 2.200 6.919 1.00 92.38 114 LYS A CA 1
ATOM 899 C C . LYS A 1 114 ? 1.943 1.271 5.906 1.00 92.38 114 LYS A C 1
ATOM 901 O O . LYS A 1 114 ? 0.727 1.113 5.951 1.00 92.38 114 LYS A O 1
ATOM 906 N N . GLY A 1 115 ? 2.716 0.685 4.991 1.00 93.25 115 GLY A N 1
ATOM 907 C CA . GLY A 1 115 ? 2.217 -0.310 4.045 1.00 93.25 115 GLY A CA 1
ATOM 908 C C . GLY A 1 115 ? 1.748 -1.585 4.741 1.00 93.25 115 GLY A C 1
ATOM 909 O O . GLY A 1 115 ? 0.656 -2.058 4.440 1.00 93.25 115 GLY A O 1
ATOM 910 N N . HIS A 1 116 ? 2.522 -2.087 5.710 1.00 94.00 116 HIS A N 1
ATOM 911 C CA . HIS A 1 116 ? 2.135 -3.245 6.527 1.00 94.00 116 HIS A CA 1
ATOM 912 C C . HIS A 1 116 ? 0.880 -2.972 7.364 1.00 94.00 116 HIS A C 1
ATOM 914 O O . HIS A 1 116 ? -0.064 -3.753 7.313 1.00 94.00 116 HIS A O 1
ATOM 920 N N . ASP A 1 117 ? 0.806 -1.816 8.032 1.00 92.38 117 ASP A N 1
ATOM 921 C CA . ASP A 1 117 ? -0.399 -1.385 8.751 1.00 92.38 117 ASP A CA 1
ATOM 922 C C . ASP A 1 117 ? -1.654 -1.419 7.866 1.00 92.38 117 ASP A C 1
ATOM 924 O O . ASP A 1 117 ? -2.736 -1.821 8.302 1.00 92.38 117 ASP A O 1
ATOM 928 N N . PHE A 1 118 ? -1.530 -0.935 6.625 1.00 91.06 118 PHE A N 1
ATOM 929 C CA . PHE A 1 118 ? -2.635 -0.954 5.678 1.00 91.06 118 PHE A CA 1
ATOM 930 C C . PHE A 1 118 ? -2.975 -2.388 5.269 1.00 91.06 118 PHE A C 1
ATOM 932 O O . PHE A 1 118 ? -4.145 -2.756 5.363 1.00 91.06 118 PHE A O 1
ATOM 939 N N . ALA A 1 119 ? -1.977 -3.189 4.879 1.00 93.44 119 ALA A N 1
ATOM 940 C CA . ALA A 1 119 ? -2.142 -4.592 4.495 1.00 93.44 119 ALA A CA 1
ATOM 941 C C . ALA A 1 119 ? -2.901 -5.387 5.568 1.00 93.44 119 ALA A C 1
ATOM 943 O O . ALA A 1 119 ? -3.899 -6.038 5.260 1.00 93.44 119 ALA A O 1
ATOM 944 N N . ASP A 1 120 ? -2.505 -5.244 6.833 1.00 92.25 120 ASP A N 1
ATOM 945 C CA . ASP A 1 120 ? -3.152 -5.915 7.959 1.00 92.25 120 ASP A CA 1
ATOM 946 C C . ASP A 1 120 ? -4.588 -5.434 8.180 1.00 92.25 120 ASP A C 1
ATOM 948 O O . ASP A 1 120 ? -5.483 -6.244 8.428 1.00 92.25 120 ASP A O 1
ATOM 952 N N . SER A 1 121 ? -4.847 -4.134 8.015 1.00 87.50 121 SER A N 1
ATOM 953 C CA . SER A 1 121 ? -6.196 -3.577 8.171 1.00 87.50 121 SER A CA 1
ATOM 954 C C . SER A 1 121 ? -7.192 -4.057 7.104 1.00 87.50 121 SER A C 1
ATOM 956 O O . SER A 1 121 ? -8.395 -4.094 7.361 1.00 87.50 121 SER A O 1
ATOM 958 N N . VAL A 1 122 ? -6.708 -4.445 5.917 1.00 89.56 122 VAL A N 1
ATOM 959 C CA . VAL A 1 122 ? -7.541 -4.867 4.775 1.00 89.56 122 VAL A CA 1
ATOM 960 C C . VAL A 1 122 ? -7.439 -6.362 4.463 1.00 89.56 122 VAL A C 1
ATOM 962 O O . VAL A 1 122 ? -7.985 -6.819 3.454 1.00 89.56 122 VAL A O 1
ATOM 965 N N . ARG A 1 123 ? -6.740 -7.141 5.298 1.00 91.44 123 ARG A N 1
ATOM 966 C CA . ARG A 1 123 ? -6.521 -8.577 5.072 1.00 91.44 123 ARG A CA 1
ATOM 967 C C . ARG A 1 123 ? -7.825 -9.369 5.143 1.00 91.44 123 ARG A C 1
ATOM 969 O O . ARG A 1 123 ? -8.081 -10.197 4.275 1.00 91.44 123 ARG A O 1
ATOM 976 N N . ASP A 1 124 ? -8.662 -9.081 6.137 1.00 90.81 124 ASP A N 1
ATOM 977 C CA . ASP A 1 124 ? -9.952 -9.748 6.326 1.00 90.81 124 ASP A CA 1
ATOM 978 C C . ASP A 1 124 ? -11.002 -9.231 5.324 1.00 90.81 124 ASP A C 1
ATOM 980 O O . ASP A 1 124 ? -11.315 -8.038 5.280 1.00 90.81 124 ASP A O 1
ATOM 984 N N . ASP A 1 125 ? -11.574 -10.140 4.530 1.00 90.81 125 ASP A N 1
ATOM 985 C CA . ASP A 1 125 ? -12.559 -9.806 3.494 1.00 90.81 125 ASP A CA 1
ATOM 986 C C . ASP A 1 125 ? -13.845 -9.178 4.052 1.00 90.81 125 ASP A C 1
ATOM 988 O O . ASP A 1 125 ? -14.441 -8.317 3.402 1.00 90.81 125 ASP A O 1
ATOM 992 N N . LYS A 1 126 ? -14.282 -9.567 5.256 1.00 90.12 126 LYS A N 1
ATOM 993 C CA . LYS A 1 126 ? -15.485 -9.007 5.894 1.00 90.12 126 LYS A CA 1
ATOM 994 C C . LYS A 1 126 ? -15.219 -7.590 6.386 1.00 90.12 126 LYS A C 1
ATOM 996 O O . LYS A 1 126 ? -16.068 -6.712 6.205 1.00 90.12 126 LYS A O 1
ATOM 1001 N N . ILE A 1 127 ? -14.048 -7.354 6.984 1.00 88.31 127 ILE A N 1
ATOM 1002 C CA . ILE A 1 127 ? -13.610 -6.010 7.388 1.00 88.31 127 ILE A CA 1
ATOM 1003 C C . ILE A 1 127 ? -13.479 -5.126 6.149 1.00 88.31 127 ILE A C 1
ATOM 1005 O O . ILE A 1 127 ? -13.990 -4.005 6.144 1.00 88.31 127 ILE A O 1
ATOM 1009 N N . TRP A 1 128 ? -12.882 -5.639 5.071 1.00 90.81 128 TRP A N 1
ATOM 1010 C CA . TRP A 1 128 ? -12.747 -4.900 3.821 1.00 90.81 128 TRP A CA 1
ATOM 1011 C C . TRP A 1 128 ? -14.101 -4.542 3.200 1.00 90.81 128 TRP A C 1
ATOM 1013 O O . TRP A 1 128 ? -14.339 -3.377 2.878 1.00 90.81 128 TRP A O 1
ATOM 1023 N N . ALA A 1 129 ? -15.026 -5.502 3.095 1.00 89.81 129 ALA A N 1
ATOM 1024 C CA . ALA A 1 129 ? -16.374 -5.255 2.583 1.00 89.81 129 ALA A CA 1
ATOM 1025 C C . ALA A 1 129 ? -17.102 -4.174 3.399 1.00 89.81 129 ALA A C 1
ATOM 1027 O O . ALA A 1 129 ? -17.612 -3.205 2.836 1.00 89.81 129 ALA A O 1
ATOM 1028 N N . THR A 1 130 ? -17.049 -4.278 4.731 1.00 86.50 130 THR A N 1
ATOM 1029 C CA . THR A 1 130 ? -17.642 -3.289 5.646 1.00 86.50 130 THR A CA 1
ATOM 1030 C C . THR A 1 130 ? -17.000 -1.907 5.486 1.00 86.50 130 THR A C 1
ATOM 1032 O O . THR A 1 130 ? -17.691 -0.888 5.507 1.00 86.50 130 THR A O 1
ATOM 1035 N N . THR A 1 131 ? -15.681 -1.857 5.283 1.00 84.88 131 THR A N 1
ATOM 1036 C CA . THR A 1 131 ? -14.935 -0.611 5.059 1.00 84.88 131 THR A CA 1
ATOM 1037 C C . THR A 1 131 ? -15.386 0.072 3.767 1.00 84.88 131 THR A C 1
ATOM 1039 O O . THR A 1 131 ? -15.670 1.272 3.775 1.00 84.88 131 THR A O 1
ATOM 1042 N N . LYS A 1 132 ? -15.524 -0.687 2.670 1.00 85.06 132 LYS A N 1
ATOM 1043 C CA . LYS A 1 132 ? -16.022 -0.161 1.390 1.00 85.06 132 LYS A CA 1
ATOM 1044 C C . LYS A 1 132 ? -17.445 0.372 1.511 1.00 85.06 132 LYS A C 1
ATOM 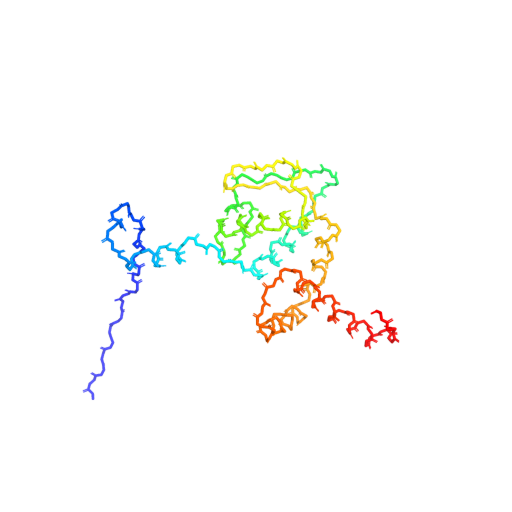1046 O O . LYS A 1 132 ? -17.722 1.478 1.053 1.00 85.06 132 LYS A O 1
ATOM 1051 N N . GLU A 1 133 ? -18.335 -0.374 2.162 1.00 85.12 133 GLU A N 1
ATOM 1052 C CA . GLU A 1 133 ? -19.706 0.080 2.406 1.00 85.12 133 GLU A CA 1
ATOM 1053 C C . GLU A 1 133 ? -19.754 1.370 3.232 1.00 85.12 133 GLU A C 1
ATOM 1055 O O . GLU A 1 133 ? -20.535 2.272 2.925 1.00 85.12 133 GLU A O 1
ATOM 1060 N N . GLY A 1 134 ? -18.920 1.473 4.271 1.00 79.94 134 GLY A N 1
ATOM 1061 C CA . GLY A 1 134 ? -18.812 2.669 5.105 1.00 79.94 134 GLY A CA 1
ATOM 1062 C C . GLY A 1 134 ? -18.342 3.891 4.315 1.00 79.94 134 GLY A C 1
ATOM 1063 O O . GLY A 1 134 ? -18.958 4.951 4.401 1.00 79.94 134 GLY A O 1
ATOM 1064 N N . ALA A 1 135 ? -17.304 3.733 3.492 1.00 78.06 135 ALA A N 1
ATOM 1065 C CA . ALA A 1 135 ? -16.789 4.813 2.653 1.00 78.06 135 ALA A CA 1
ATOM 1066 C C . ALA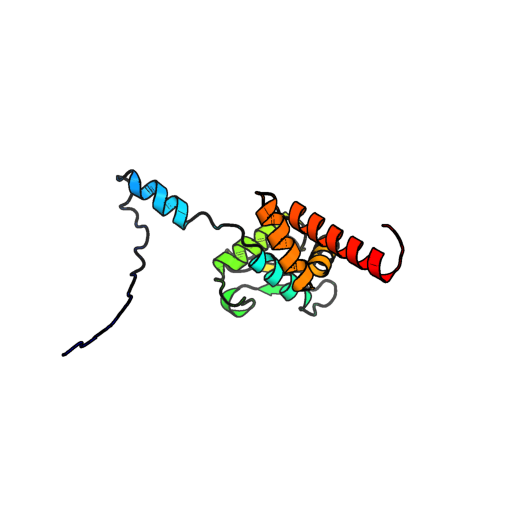 A 1 135 ? -17.794 5.265 1.579 1.00 78.06 135 ALA A C 1
ATOM 1068 O O . ALA A 1 135 ? -17.948 6.464 1.350 1.00 78.06 135 ALA A O 1
ATOM 1069 N N . LEU A 1 136 ? -18.541 4.331 0.972 1.00 79.06 136 LEU A N 1
ATOM 1070 C CA . LEU A 1 136 ? -19.606 4.664 0.013 1.00 79.06 136 LEU A CA 1
ATOM 1071 C C . LEU A 1 136 ? -20.702 5.507 0.673 1.00 79.06 136 LEU A C 1
ATOM 1073 O O . LEU A 1 136 ? -21.146 6.501 0.103 1.00 79.06 136 LEU A O 1
ATOM 1077 N N . LYS A 1 137 ? -21.098 5.148 1.899 1.00 78.44 137 LYS A N 1
ATOM 1078 C CA . LYS A 1 137 ? -22.095 5.896 2.682 1.00 78.44 137 LYS A CA 1
ATOM 1079 C C . LYS A 1 137 ? -21.600 7.282 3.104 1.00 78.44 137 LYS A C 1
ATOM 1081 O O . LYS A 1 137 ? -22.411 8.192 3.229 1.00 78.44 137 LYS A O 1
ATOM 1086 N N . ALA A 1 138 ? -20.293 7.452 3.300 1.00 72.06 138 ALA A N 1
ATOM 1087 C CA . ALA A 1 138 ? -19.677 8.725 3.675 1.00 72.06 138 ALA A CA 1
ATOM 1088 C C . ALA A 1 138 ? -19.489 9.704 2.495 1.00 72.06 138 ALA A C 1
ATOM 1090 O O . ALA A 1 138 ? -19.035 10.826 2.706 1.00 72.06 138 ALA A O 1
ATOM 1091 N N . GLY A 1 139 ? -19.827 9.307 1.260 1.00 64.50 139 GLY A N 1
ATOM 1092 C CA . GLY A 1 139 ? -19.780 10.184 0.083 1.00 64.50 139 GLY A CA 1
ATOM 1093 C C . GLY A 1 139 ? -18.368 10.541 -0.396 1.00 64.50 139 GLY A C 1
ATOM 1094 O O . GLY A 1 139 ? -18.211 11.432 -1.227 1.00 64.50 139 GLY A O 1
ATOM 1095 N N . GLY A 1 140 ? -17.338 9.857 0.108 1.00 63.56 140 GLY A N 1
ATOM 1096 C CA . GLY A 1 140 ? -15.948 10.143 -0.216 1.00 63.56 140 GLY A CA 1
ATOM 1097 C C . GLY A 1 140 ? -15.053 8.923 -0.050 1.00 63.56 140 GLY A C 1
ATOM 1098 O O . GLY A 1 140 ? -15.129 8.197 0.936 1.00 63.56 140 GLY A O 1
ATOM 1099 N N . PHE A 1 141 ? -14.174 8.721 -1.027 1.00 67.12 141 PHE A N 1
ATOM 1100 C CA . PHE A 1 141 ? -13.145 7.689 -1.018 1.00 67.12 141 PHE A CA 1
ATOM 1101 C C . PHE A 1 141 ? -11.789 8.390 -0.985 1.00 67.12 141 PHE A C 1
ATOM 1103 O O . PHE A 1 141 ? -11.369 8.957 -1.992 1.00 67.12 141 PHE A O 1
ATOM 1110 N N . THR A 1 142 ? -11.072 8.358 0.137 1.00 69.50 142 THR A N 1
ATOM 1111 C CA . THR A 1 142 ? -9.634 8.680 0.186 1.00 69.50 142 THR A CA 1
ATOM 1112 C C . THR A 1 142 ? -8.871 7.487 0.760 1.00 69.50 142 THR A C 1
ATOM 1114 O O . THR A 1 142 ? -9.424 6.717 1.544 1.00 69.50 142 THR A O 1
ATOM 1117 N N . LEU A 1 143 ? -7.610 7.304 0.345 1.00 66.12 143 LEU A N 1
ATOM 1118 C CA . LEU A 1 143 ? -6.750 6.221 0.848 1.00 66.12 143 LEU A CA 1
ATOM 1119 C C . LEU A 1 143 ? -6.596 6.294 2.371 1.00 66.12 143 LEU A C 1
ATOM 1121 O O . LEU A 1 143 ? -6.685 5.282 3.060 1.00 66.12 143 LEU A O 1
ATOM 1125 N N . GLU A 1 144 ? -6.426 7.510 2.883 1.00 70.94 144 GLU A N 1
ATOM 1126 C CA . GLU A 1 144 ? -6.318 7.783 4.312 1.00 70.94 144 GLU A CA 1
ATOM 1127 C C . GLU A 1 144 ? -7.616 7.458 5.062 1.00 70.94 144 GLU A C 1
ATOM 1129 O O . GLU A 1 144 ? -7.576 6.772 6.080 1.00 70.94 144 GLU A O 1
ATOM 1134 N N . LEU A 1 145 ? -8.777 7.871 4.537 1.00 76.69 145 LEU A N 1
ATOM 1135 C CA . LEU A 1 145 ? -10.070 7.593 5.165 1.00 76.69 145 LEU A CA 1
ATOM 1136 C C . LEU A 1 145 ? -10.335 6.089 5.266 1.00 76.69 145 LEU A C 1
ATOM 1138 O O . LEU A 1 145 ? -10.802 5.622 6.299 1.00 76.69 145 LEU A O 1
ATOM 1142 N N . LEU A 1 146 ? -10.009 5.322 4.225 1.00 71.31 146 LEU A N 1
ATOM 1143 C CA . LEU A 1 146 ? -10.176 3.868 4.234 1.00 71.31 146 LEU A CA 1
ATOM 1144 C C . LEU A 1 146 ? -9.238 3.195 5.233 1.00 71.31 146 LEU A C 1
ATOM 1146 O O . LEU A 1 146 ? -9.688 2.335 5.982 1.00 71.31 146 LEU A O 1
ATOM 1150 N N . GLY A 1 147 ? -7.973 3.621 5.293 1.00 70.75 147 GLY A N 1
ATOM 1151 C CA . GLY A 1 147 ? -7.038 3.144 6.311 1.00 70.75 147 GLY A CA 1
ATOM 1152 C C . GLY A 1 147 ? -7.542 3.440 7.726 1.00 70.75 147 GLY A C 1
ATOM 1153 O O . GLY A 1 147 ? -7.532 2.560 8.584 1.00 70.75 147 GLY A O 1
ATOM 1154 N N . ASN A 1 148 ? -8.062 4.645 7.961 1.00 81.19 148 ASN A N 1
ATOM 1155 C CA . ASN A 1 148 ? -8.608 5.041 9.259 1.00 81.19 148 ASN A CA 1
ATOM 1156 C C . ASN A 1 148 ? -9.876 4.249 9.621 1.00 81.19 148 ASN A C 1
ATOM 1158 O O . ASN A 1 148 ? -10.008 3.791 10.756 1.00 81.19 148 ASN A O 1
ATOM 1162 N N . LEU A 1 149 ? -10.783 4.034 8.662 1.00 80.25 149 LEU A N 1
ATOM 1163 C CA . LEU A 1 149 ? -11.993 3.232 8.858 1.00 80.25 149 LEU A CA 1
ATOM 1164 C C . LEU A 1 149 ? -11.662 1.762 9.135 1.00 80.25 149 LEU A C 1
ATOM 1166 O O . LEU A 1 149 ? -12.186 1.197 10.093 1.00 80.25 149 LEU A O 1
ATOM 1170 N N . ALA A 1 150 ? -10.768 1.159 8.349 1.00 76.00 150 ALA A N 1
ATOM 1171 C CA . ALA A 1 150 ? -10.341 -0.224 8.536 1.00 76.00 150 ALA A CA 1
ATOM 1172 C C . ALA A 1 150 ? -9.676 -0.416 9.909 1.00 76.00 150 ALA A C 1
ATOM 1174 O O . ALA A 1 150 ? -10.067 -1.305 10.666 1.00 76.00 150 ALA A O 1
ATOM 1175 N N . LYS A 1 151 ? -8.754 0.480 10.293 1.00 82.62 151 LYS A N 1
ATOM 1176 C CA . LYS A 1 151 ? -8.137 0.488 11.630 1.00 82.62 151 LYS A CA 1
ATOM 1177 C C . LYS A 1 151 ? -9.180 0.624 12.745 1.00 82.62 151 LYS A C 1
ATOM 1179 O O . LYS A 1 151 ? -9.114 -0.105 13.731 1.00 82.62 151 LYS A O 1
ATOM 1184 N N . GLY A 1 152 ? -10.171 1.502 12.583 1.00 85.38 152 GLY A N 1
ATOM 1185 C CA . GLY A 1 152 ? -11.271 1.661 13.539 1.00 85.38 152 GLY A CA 1
ATOM 1186 C C . GLY A 1 152 ? -12.143 0.407 13.679 1.00 85.38 152 GLY A C 1
ATOM 1187 O O . GLY A 1 152 ? -12.526 0.038 14.789 1.00 85.38 152 GLY A O 1
ATOM 1188 N N . LEU A 1 153 ? -12.422 -0.296 12.577 1.00 83.44 153 LEU A N 1
ATOM 1189 C CA . LEU A 1 153 ? -13.162 -1.561 12.611 1.00 83.44 153 LEU A CA 1
ATOM 1190 C C . LEU A 1 153 ? -12.369 -2.667 13.310 1.00 83.44 153 LEU A C 1
ATOM 1192 O O . LEU A 1 153 ? -12.948 -3.393 14.117 1.00 83.44 153 LEU A O 1
ATOM 1196 N N . VAL A 1 154 ? -11.063 -2.768 13.050 1.00 83.00 154 VAL A N 1
ATOM 1197 C CA . VAL A 1 154 ? -10.177 -3.714 13.746 1.00 83.00 154 VAL A CA 1
ATOM 1198 C C . VAL A 1 154 ? -10.148 -3.421 15.246 1.00 83.00 154 VAL A C 1
ATOM 1200 O O . VAL A 1 154 ? -10.360 -4.337 16.035 1.00 83.00 154 VAL A O 1
ATOM 1203 N N . LYS A 1 155 ? -9.990 -2.154 15.656 1.00 86.00 155 LYS A N 1
ATOM 1204 C CA . LYS A 1 155 ? -10.060 -1.745 17.071 1.00 86.00 155 LYS A CA 1
ATOM 1205 C C . LYS A 1 155 ? -11.365 -2.182 17.737 1.00 86.00 155 LYS A C 1
ATOM 1207 O O . LYS A 1 155 ? -11.335 -2.838 18.771 1.00 86.00 155 LYS A O 1
ATOM 1212 N N . LYS A 1 156 ? -12.504 -1.932 17.087 1.00 87.31 156 LYS A N 1
ATOM 1213 C CA . LYS A 1 156 ? -13.822 -2.350 17.586 1.00 87.31 156 LYS A CA 1
ATOM 1214 C C . LYS A 1 156 ? -13.968 -3.872 17.705 1.00 87.31 156 LYS A C 1
ATOM 1216 O O . LYS A 1 156 ? -14.717 -4.355 18.552 1.00 87.31 156 LYS A O 1
ATOM 1221 N N . GLN A 1 157 ? -13.315 -4.648 16.837 1.00 83.06 157 GLN A N 1
ATOM 1222 C CA . GLN A 1 157 ? -13.281 -6.112 16.962 1.00 83.06 157 GLN A CA 1
ATOM 1223 C C . GLN A 1 157 ? -12.365 -6.555 18.107 1.00 83.06 157 GLN A C 1
ATOM 1225 O O . GLN A 1 157 ? -12.731 -7.457 18.856 1.00 83.06 157 GLN A O 1
ATOM 1230 N N . LEU A 1 158 ? -11.218 -5.895 18.283 1.00 84.50 158 LEU A N 1
ATOM 1231 C CA . LEU A 1 158 ? -10.309 -6.157 19.396 1.00 84.50 158 LEU A CA 1
ATOM 1232 C C . LEU A 1 158 ? -10.990 -5.895 20.736 1.00 84.50 158 LEU A C 1
ATOM 1234 O O . LEU A 1 158 ? -10.999 -6.793 21.565 1.00 84.50 158 LEU A O 1
ATOM 1238 N N . GLU A 1 159 ? -11.657 -4.756 20.912 1.00 88.25 159 GLU A N 1
ATOM 1239 C CA . GLU A 1 159 ? -12.450 -4.443 22.111 1.00 88.25 159 GLU A CA 1
ATOM 1240 C C . GLU A 1 159 ? -13.453 -5.548 22.453 1.00 88.25 159 GLU A C 1
ATOM 1242 O O . GLU A 1 159 ? -13.558 -5.983 23.599 1.00 88.25 159 GLU A O 1
ATOM 1247 N N . LYS A 1 160 ? -14.161 -6.064 21.442 1.00 83.62 160 LYS A N 1
ATOM 1248 C CA . LYS A 1 160 ? -15.117 -7.165 21.619 1.00 83.62 160 LYS A CA 1
ATOM 1249 C C . LYS A 1 160 ? -14.464 -8.478 22.042 1.00 83.62 160 LYS A C 1
ATOM 1251 O O . LYS A 1 160 ? -15.153 -9.323 22.606 1.00 83.62 160 LYS A O 1
ATOM 1256 N N . HIS A 1 161 ? -13.197 -8.701 21.705 1.00 81.50 161 HIS A N 1
ATOM 1257 C CA . HIS A 1 161 ? -12.494 -9.960 21.965 1.00 81.50 161 HIS A CA 1
ATOM 1258 C C . HIS A 1 161 ? -11.607 -9.910 23.210 1.00 81.50 161 HIS A C 1
ATOM 1260 O O . HIS A 1 161 ? -11.463 -10.924 23.885 1.00 81.50 161 HIS A O 1
ATOM 1266 N N . THR A 1 162 ? -11.027 -8.754 23.527 1.00 86.62 162 THR A N 1
ATOM 1267 C CA . THR A 1 162 ? -10.091 -8.572 24.644 1.00 86.62 162 THR A CA 1
ATOM 1268 C C . THR A 1 162 ? -10.717 -7.848 25.833 1.00 86.62 162 THR A C 1
ATOM 1270 O O . THR A 1 162 ? -10.194 -7.954 26.938 1.00 86.62 162 THR A O 1
ATOM 1273 N N . GLY A 1 163 ? -11.823 -7.120 25.633 1.00 80.00 163 GLY A N 1
ATOM 1274 C CA . GLY A 1 163 ? -12.441 -6.273 26.657 1.00 80.00 163 GLY A CA 1
ATOM 1275 C C . GLY A 1 163 ? -11.641 -5.008 26.991 1.00 80.00 163 GLY A C 1
ATOM 1276 O O . GLY A 1 163 ? -11.951 -4.350 27.981 1.00 80.00 163 GLY A O 1
ATOM 1277 N N . ILE A 1 164 ? -10.612 -4.679 26.202 1.00 77.38 164 ILE A N 1
ATOM 1278 C CA . ILE A 1 164 ? -9.737 -3.515 26.402 1.00 77.38 164 ILE A CA 1
ATOM 1279 C C . ILE A 1 164 ? -10.083 -2.443 25.364 1.00 77.38 164 ILE A C 1
ATOM 1281 O O . ILE A 1 164 ? -10.040 -2.722 24.167 1.00 77.38 164 ILE A O 1
ATOM 1285 N N . GLU A 1 165 ? -10.393 -1.231 25.829 1.00 76.88 165 GLU A N 1
ATOM 1286 C CA . GLU A 1 165 ? -10.678 -0.043 25.005 1.00 76.88 165 GLU A CA 1
ATOM 1287 C C . GLU A 1 165 ? -9.371 0.626 24.526 1.00 76.88 165 GLU A C 1
ATOM 1289 O O . GLU A 1 165 ? -8.450 0.806 25.330 1.00 76.88 165 GLU A O 1
ATOM 1294 N N . LEU A 1 166 ? -9.262 0.939 23.221 1.00 67.31 166 LEU A N 1
ATOM 1295 C CA . LEU A 1 166 ? -8.009 1.337 22.534 1.00 67.31 166 LEU A CA 1
ATOM 1296 C C . LEU A 1 166 ? -8.076 2.639 21.724 1.00 67.31 166 LEU A C 1
ATOM 1298 O O . LEU A 1 166 ? -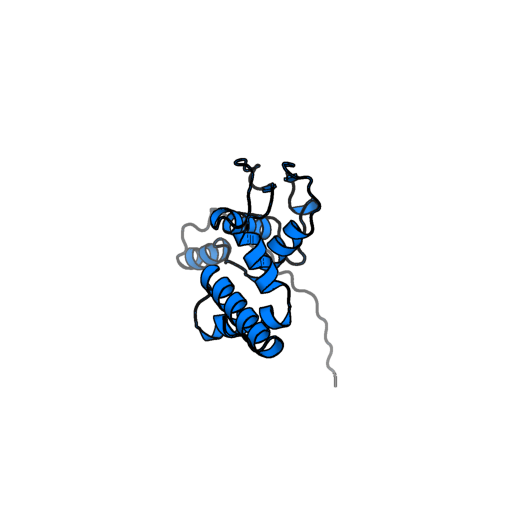8.958 2.778 20.848 1.00 67.31 166 LEU A O 1
#

pLDDT: mean 75.47, std 19.78, range [28.08, 95.06]

Sequence (166 aa):
MTSTRVGIGKVAESHRCTSSCLYWPLCNQTCRELNAMQRDMDLIRAIILKLESWELKPGAIMVSNDIENDFQVDGYTAHQISYHFNLIAENGWIDTAGRNPTSRGFTFRSLTSKGHDFADSVRDDKIWATTKEGALKAGGFTLELLGNLAKGLVKKQLEKHTGIEL

Secondary structure (DSSP, 8-state):
------------------TTGGG-TTHHHHHHHHH-----HHHHHHHHHHHHT--PPTT--EEES-HHHHS--TT--HHHHHHHHHHHHHTTSEE-TT---STT-EEE-EE-HHHHHHHHHT-SHHHHHHHHHHHHHTT---HHHHHHHHHHHHHHHHHHHH----

Foldseek 3Di:
DDDDDDDDDDPPDPPPPDPVPPPDPVVVVVVVVVPPLDDDPVLLLQLLLVQVPDPDDQQDKDKDPACVPPPDDPPDDLQNNLVSVVVCVVVQQFDQVPDQHPSRMGMGRGGDPNSVLQNVLCVDPVLVVVLVVVCVVVVDDDPVSSSVSSVVVVQVVCCVVVVDHD

Radius of gyration: 21.18 Å; chains: 1; bounding box: 64×40×63 Å